Protein AF-A0A376DZB5-F1 (afdb_monomer_lite)

pLDDT: mean 84.9, std 16.03, range [34.38, 98.75]

Organism: Chryseobacterium carnipullorum (NCBI:txid1124835)

InterPro domains:
  IPR027823 Domain of unknown function DUF4468 with TBP-like fold [PF14730] (23-113)

Structure (mmCIF, N/CA/C/O backbone):
data_AF-A0A376DZB5-F1
#
_entry.id   AF-A0A376DZB5-F1
#
loop_
_atom_site.group_PDB
_atom_site.id
_atom_site.type_symbol
_atom_site.label_atom_id
_atom_site.label_alt_id
_atom_site.label_comp_id
_atom_site.label_asym_id
_atom_site.label_entity_id
_atom_site.label_seq_id
_atom_site.pdbx_PDB_ins_code
_atom_site.Cartn_x
_atom_site.Cartn_y
_atom_site.Cartn_z
_atom_site.occupancy
_atom_site.B_iso_or_equiv
_atom_site.auth_seq_id
_atom_site.auth_comp_id
_atom_site.auth_asym_id
_atom_site.auth_atom_id
_atom_site.pdbx_PDB_model_num
ATOM 1 N N . MET A 1 1 ? -38.653 -1.652 -29.764 1.00 59.53 1 MET A N 1
ATOM 2 C CA . MET A 1 1 ? -37.705 -2.667 -29.240 1.00 59.53 1 MET A CA 1
ATOM 3 C C . MET A 1 1 ? -36.325 -2.574 -29.889 1.00 59.53 1 MET A C 1
ATOM 5 O O . MET A 1 1 ? -35.356 -2.472 -29.155 1.00 59.53 1 MET A O 1
ATOM 9 N N . LYS A 1 2 ? -36.218 -2.510 -31.226 1.00 57.88 2 LYS A N 1
ATOM 10 C CA . LYS A 1 2 ? -34.935 -2.366 -31.950 1.00 57.88 2 LYS A CA 1
ATOM 11 C C . LYS A 1 2 ? -34.066 -1.195 -31.450 1.00 57.88 2 LYS A C 1
ATOM 13 O O . LYS A 1 2 ? -32.905 -1.396 -31.131 1.00 57.88 2 LYS A O 1
ATOM 18 N N . ASN A 1 3 ? -34.669 -0.022 -31.249 1.00 66.50 3 ASN A N 1
ATOM 19 C CA . ASN A 1 3 ? -33.952 1.179 -30.793 1.00 66.50 3 ASN A CA 1
ATOM 20 C C . ASN A 1 3 ? -33.480 1.095 -29.327 1.00 66.50 3 ASN A C 1
ATOM 22 O O . ASN A 1 3 ? -32.493 1.723 -28.967 1.00 66.50 3 ASN A O 1
ATOM 26 N N . ILE A 1 4 ? -34.152 0.298 -28.486 1.00 80.94 4 ILE A N 1
ATOM 27 C CA . ILE A 1 4 ? -33.750 0.076 -27.085 1.00 80.94 4 ILE A CA 1
ATOM 28 C C . ILE A 1 4 ? -32.515 -0.830 -27.035 1.00 80.94 4 ILE A C 1
ATOM 30 O O . ILE A 1 4 ? -31.595 -0.572 -26.268 1.00 80.94 4 ILE A O 1
ATOM 34 N N . ILE A 1 5 ? -32.462 -1.847 -27.901 1.00 81.06 5 ILE A N 1
ATOM 35 C CA . ILE A 1 5 ? -31.314 -2.756 -28.012 1.00 81.06 5 ILE A CA 1
ATOM 36 C C . ILE A 1 5 ? -30.068 -1.991 -28.482 1.00 81.06 5 ILE A C 1
ATOM 38 O O . ILE A 1 5 ? -28.996 -2.184 -27.918 1.00 81.06 5 ILE A O 1
ATOM 42 N N . THR A 1 6 ? -30.210 -1.064 -29.438 1.00 78.19 6 THR A N 1
ATOM 43 C CA . THR A 1 6 ? -29.094 -0.224 -29.911 1.00 78.19 6 THR A CA 1
ATOM 44 C C . THR A 1 6 ? -28.532 0.686 -28.811 1.00 78.19 6 THR A C 1
ATOM 46 O O . THR A 1 6 ? -27.315 0.824 -28.677 1.00 78.19 6 THR A O 1
ATOM 49 N N . ILE A 1 7 ? -29.398 1.280 -27.984 1.00 80.75 7 ILE A N 1
ATOM 50 C CA . ILE A 1 7 ? -28.974 2.127 -26.856 1.00 80.75 7 ILE A CA 1
ATOM 51 C C . ILE A 1 7 ? -28.282 1.284 -25.774 1.00 80.75 7 ILE A C 1
ATOM 53 O O . ILE A 1 7 ? -27.254 1.695 -25.240 1.00 80.75 7 ILE A O 1
ATOM 57 N N . LEU A 1 8 ? -28.788 0.076 -25.508 1.00 80.50 8 LEU A N 1
ATOM 58 C CA . LEU A 1 8 ? -28.185 -0.854 -24.552 1.00 80.50 8 LEU A CA 1
ATOM 59 C C . LEU A 1 8 ? -26.789 -1.323 -25.005 1.00 80.50 8 LEU A C 1
ATOM 61 O O . LEU A 1 8 ? -25.883 -1.427 -24.182 1.00 80.50 8 LEU A O 1
ATOM 65 N N . SER A 1 9 ? -26.581 -1.535 -26.311 1.00 75.00 9 SER A N 1
ATOM 66 C CA . SER A 1 9 ? -25.266 -1.901 -26.857 1.00 75.00 9 SER A CA 1
ATOM 67 C C . SER A 1 9 ? -24.224 -0.778 -26.771 1.00 75.00 9 SER A C 1
ATOM 69 O O . SER A 1 9 ? -23.058 -1.062 -26.509 1.00 75.00 9 SER A O 1
ATOM 71 N N . LEU A 1 10 ? -24.628 0.490 -26.917 1.00 76.38 10 LEU A N 1
ATOM 72 C CA . LEU A 1 10 ? -23.730 1.646 -26.750 1.00 76.38 10 LEU A CA 1
ATOM 73 C C . LEU A 1 10 ? -23.322 1.849 -25.280 1.00 76.38 10 LEU A C 1
ATOM 75 O O . LEU A 1 10 ? -22.180 2.204 -24.993 1.00 76.38 10 LEU A O 1
ATOM 79 N N . PHE A 1 11 ? -24.227 1.563 -24.340 1.00 72.25 11 PHE A N 1
ATOM 80 C CA . PHE A 1 11 ? -23.930 1.606 -22.904 1.00 72.25 11 PHE A CA 1
ATOM 81 C C . PHE A 1 11 ? -22.999 0.476 -22.444 1.00 72.25 11 PHE A C 1
ATOM 83 O O . PHE A 1 11 ? -22.264 0.640 -21.476 1.00 72.25 11 PHE A O 1
ATOM 90 N N . LEU A 1 12 ? -22.989 -0.671 -23.129 1.00 69.75 12 LEU A N 1
ATOM 91 C CA . LEU A 1 12 ? -22.112 -1.782 -22.753 1.00 69.75 12 LEU A CA 1
ATOM 92 C C . LEU A 1 12 ? -20.641 -1.504 -23.109 1.00 69.75 12 LEU A C 1
ATOM 94 O O . LEU A 1 12 ? -19.745 -1.900 -22.367 1.00 69.75 12 LEU A O 1
ATOM 98 N N . SER A 1 13 ? -20.381 -0.757 -24.190 1.00 64.06 13 SER A N 1
ATOM 99 C CA . SER A 1 13 ? -19.014 -0.383 -24.585 1.00 64.06 13 SER A CA 1
ATOM 100 C C . SER A 1 13 ? -18.318 0.573 -23.614 1.00 64.06 13 SER A C 1
ATOM 102 O O . SER A 1 13 ? -17.091 0.608 -23.587 1.00 64.06 13 SER A O 1
ATOM 104 N N . THR A 1 14 ? -19.056 1.309 -22.775 1.00 63.38 14 THR A N 1
ATOM 105 C CA . THR A 1 14 ? -18.440 2.206 -21.785 1.00 63.38 14 THR A CA 1
ATOM 106 C C . THR A 1 14 ? -17.876 1.468 -20.574 1.00 63.38 14 THR A C 1
ATOM 108 O O . THR A 1 14 ? -17.201 2.096 -19.777 1.00 63.38 14 THR A O 1
ATOM 111 N N . PHE A 1 15 ? -18.118 0.161 -20.414 1.00 59.12 15 PHE A N 1
ATOM 112 C CA . PHE A 1 15 ? -17.517 -0.639 -19.334 1.00 59.12 15 PHE A CA 1
ATOM 113 C C . PHE A 1 15 ? -16.171 -1.273 -19.714 1.00 59.12 15 PHE A C 1
ATOM 115 O O . PHE A 1 15 ? -15.535 -1.903 -18.871 1.00 59.12 15 PHE A O 1
ATOM 122 N N . LEU A 1 16 ? -15.700 -1.077 -20.950 1.00 56.78 16 LEU A N 1
ATOM 123 C CA . LEU A 1 16 ? -14.362 -1.476 -21.392 1.00 56.78 16 LEU A CA 1
ATOM 124 C C . LEU A 1 16 ? -13.316 -0.450 -20.924 1.00 56.78 16 LEU A C 1
ATOM 126 O O . LEU A 1 16 ? -12.611 0.158 -21.725 1.00 56.78 16 LEU A O 1
ATOM 130 N N . PHE A 1 17 ? -13.240 -0.206 -19.617 1.00 58.53 17 PHE A N 1
ATOM 131 C CA . PHE A 1 17 ? -12.129 0.548 -19.046 1.00 58.53 17 PHE A CA 1
ATOM 132 C C . PHE A 1 17 ? -10.916 -0.372 -18.891 1.00 58.53 17 PHE A C 1
ATOM 134 O O . PHE A 1 17 ? -11.053 -1.540 -18.527 1.00 58.53 17 PHE A O 1
ATOM 141 N N . SER A 1 18 ? -9.723 0.171 -19.139 1.00 61.09 18 SER A N 1
ATOM 142 C CA . SER A 1 18 ? -8.461 -0.456 -18.742 1.00 61.09 18 SER A CA 1
ATOM 143 C C . SER A 1 18 ? -8.539 -0.816 -17.260 1.00 61.09 18 SER A C 1
ATOM 145 O O . SER A 1 18 ? -8.677 0.073 -16.419 1.00 61.09 18 SER A O 1
ATOM 147 N N . GLN A 1 19 ? -8.478 -2.108 -16.938 1.00 71.56 19 GLN A N 1
ATOM 148 C CA . GLN A 1 19 ? -8.477 -2.547 -15.550 1.00 71.56 19 GLN A CA 1
ATOM 149 C C . GLN A 1 19 ? -7.122 -2.206 -14.934 1.00 71.56 19 GLN A C 1
ATOM 151 O O . GLN A 1 19 ? -6.069 -2.708 -15.343 1.00 71.56 19 GLN A O 1
ATOM 156 N N . ASP A 1 20 ? -7.165 -1.296 -13.970 1.00 82.38 20 ASP A N 1
ATOM 157 C CA . ASP A 1 20 ? -6.005 -0.880 -13.208 1.00 82.38 20 ASP A CA 1
ATOM 158 C C . ASP A 1 20 ? -5.388 -2.084 -12.493 1.00 82.38 20 ASP A C 1
ATOM 160 O O . ASP A 1 20 ? -6.071 -2.830 -11.792 1.00 82.38 20 ASP A O 1
ATOM 164 N N . PHE A 1 21 ? -4.071 -2.255 -12.635 1.00 91.31 21 PHE A N 1
ATOM 165 C CA . PHE A 1 21 ? -3.358 -3.254 -11.848 1.00 91.31 21 PHE A CA 1
ATOM 166 C C . PHE A 1 21 ? -3.404 -2.847 -10.372 1.00 91.31 21 PHE A C 1
ATOM 168 O O . PHE A 1 21 ? -2.981 -1.732 -10.025 1.00 91.31 21 PHE A O 1
ATOM 175 N N . GLN A 1 22 ? -3.950 -3.729 -9.532 1.00 94.81 22 GLN A N 1
ATOM 176 C CA . GLN A 1 22 ? -4.137 -3.498 -8.105 1.00 94.81 22 GLN A CA 1
ATOM 177 C C . GLN A 1 22 ? -4.027 -4.789 -7.289 1.00 94.81 22 GLN A C 1
ATOM 179 O O . GLN A 1 22 ? -4.414 -5.862 -7.748 1.00 94.81 22 GLN A O 1
ATOM 184 N N . PHE A 1 23 ? -3.562 -4.655 -6.049 1.00 95.94 23 PHE A N 1
ATOM 185 C CA . PHE A 1 23 ? -3.641 -5.687 -5.020 1.00 95.94 23 PHE A CA 1
ATOM 186 C C . PHE A 1 23 ? -4.570 -5.206 -3.916 1.00 95.94 23 PHE A C 1
ATOM 188 O O . PHE A 1 23 ? -4.350 -4.140 -3.340 1.00 95.94 23 PHE A O 1
ATOM 195 N N . GLU A 1 24 ? -5.595 -5.986 -3.601 1.00 96.88 24 GLU A N 1
ATOM 196 C CA . GLU A 1 24 ? -6.492 -5.682 -2.496 1.00 96.88 24 GLU A CA 1
ATOM 197 C C . GLU A 1 24 ? -7.067 -6.944 -1.869 1.00 96.88 24 GLU A C 1
ATOM 199 O O . GLU A 1 24 ? -7.303 -7.944 -2.543 1.00 96.88 24 GLU A O 1
ATOM 204 N N . GLU A 1 25 ? -7.333 -6.871 -0.571 1.00 98.12 25 GLU A N 1
ATOM 205 C CA . GLU A 1 25 ? -7.981 -7.945 0.171 1.00 98.12 25 GLU A CA 1
ATOM 206 C C . GLU A 1 25 ? -8.609 -7.388 1.448 1.00 98.12 25 GLU A C 1
ATOM 208 O O . GLU A 1 25 ? -8.125 -6.408 2.021 1.00 98.12 25 GLU A O 1
ATOM 213 N N . VAL A 1 26 ? -9.686 -8.028 1.908 1.00 98.44 26 VAL A N 1
ATOM 214 C CA . VAL A 1 26 ? -10.237 -7.819 3.250 1.00 98.44 26 VAL A CA 1
ATOM 215 C C . VAL A 1 26 ? -9.773 -8.958 4.145 1.00 98.44 26 VAL A C 1
ATOM 217 O O . VAL A 1 26 ? -10.253 -10.084 4.025 1.00 98.44 26 VAL A O 1
ATOM 220 N N . VAL A 1 27 ? -8.893 -8.644 5.087 1.00 98.44 27 VAL A N 1
ATOM 221 C CA . VAL A 1 27 ? -8.362 -9.605 6.049 1.00 98.44 27 VAL A CA 1
ATOM 222 C C . VAL A 1 27 ? -9.211 -9.565 7.313 1.00 98.44 27 VAL A C 1
ATOM 224 O O . VAL A 1 27 ? -9.388 -8.514 7.939 1.00 98.44 27 VAL A O 1
ATOM 227 N N . LYS A 1 28 ? -9.752 -10.724 7.692 1.00 98.12 28 LYS A N 1
ATOM 228 C CA . LYS A 1 28 ? -10.447 -10.915 8.969 1.00 98.12 28 LYS A CA 1
ATOM 229 C C . LYS A 1 28 ? -9.425 -11.268 10.043 1.00 98.12 28 LYS A C 1
ATOM 231 O O . LYS A 1 28 ? -8.570 -12.121 9.824 1.00 98.12 28 LYS A O 1
ATOM 236 N N . VAL A 1 29 ? -9.539 -10.624 11.194 1.00 96.44 29 VAL A N 1
ATOM 237 C CA . VAL A 1 29 ? -8.754 -10.930 12.393 1.00 96.44 29 VAL A CA 1
ATOM 238 C C . VAL A 1 29 ? -9.702 -11.360 13.513 1.00 96.44 29 VAL A C 1
ATOM 240 O O . VAL A 1 29 ? -10.899 -11.540 13.285 1.00 96.44 29 VAL A O 1
ATOM 243 N N . ASP A 1 30 ? -9.176 -11.544 14.721 1.00 94.81 30 ASP A N 1
ATOM 244 C CA . ASP A 1 30 ? -10.000 -11.804 15.899 1.00 94.81 30 ASP A CA 1
ATOM 245 C C . ASP A 1 30 ? -11.056 -10.696 16.082 1.00 94.81 30 ASP A C 1
ATOM 247 O O . ASP A 1 30 ? -10.747 -9.502 16.048 1.00 94.81 30 ASP A O 1
ATOM 251 N N . SER A 1 31 ? -12.316 -11.100 16.264 1.00 91.38 31 SER A N 1
ATOM 252 C CA . SER A 1 31 ? -13.465 -10.197 16.390 1.00 91.38 31 SER A CA 1
ATOM 253 C C . SER A 1 31 ? -13.426 -9.296 17.625 1.00 91.38 31 SER A C 1
ATOM 255 O O . SER A 1 31 ? -14.157 -8.311 17.669 1.00 91.38 31 SER A O 1
ATOM 257 N N . THR A 1 32 ? -12.610 -9.628 18.626 1.00 97.06 32 THR A N 1
ATOM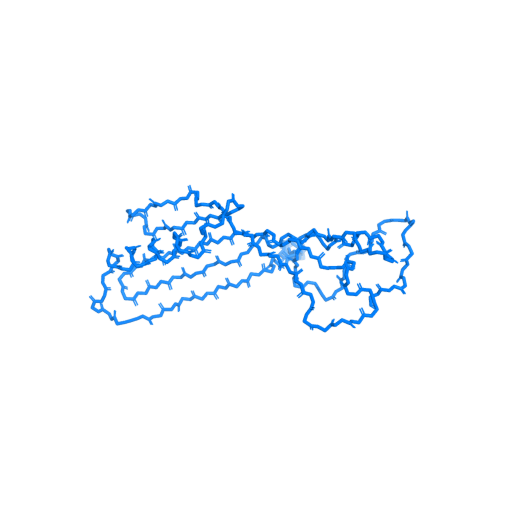 258 C CA . THR A 1 32 ? -12.414 -8.814 19.833 1.00 97.06 32 THR A CA 1
ATOM 259 C C . THR A 1 32 ? -11.472 -7.633 19.604 1.00 97.06 32 THR A C 1
ATOM 261 O O . THR A 1 32 ? -11.483 -6.682 20.386 1.00 97.06 32 THR A O 1
ATOM 264 N N . 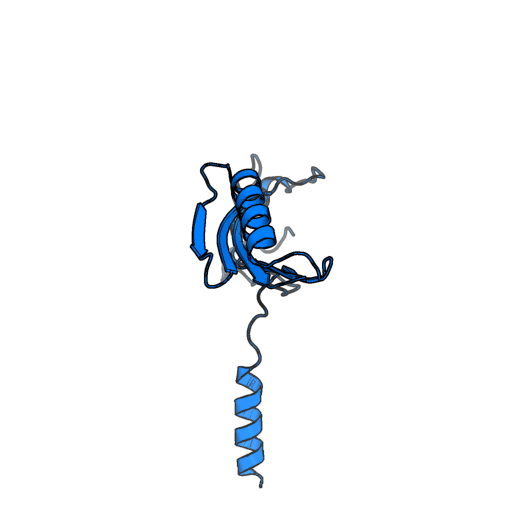ILE A 1 33 ? -10.687 -7.652 18.520 1.00 97.94 33 ILE A N 1
ATOM 265 C CA . ILE A 1 33 ? -9.772 -6.561 18.185 1.00 97.94 33 ILE A CA 1
ATOM 266 C C . ILE A 1 33 ? -10.577 -5.375 17.648 1.00 97.94 33 ILE A C 1
ATOM 268 O O . ILE A 1 33 ? -11.294 -5.466 16.645 1.00 97.94 33 ILE A O 1
ATOM 272 N N . THR A 1 34 ? -10.409 -4.232 18.305 1.00 98.38 34 THR A N 1
ATOM 273 C CA . THR A 1 34 ? -11.131 -2.996 17.984 1.00 98.38 34 THR A CA 1
ATOM 274 C C . THR A 1 34 ? -10.519 -2.253 16.795 1.00 98.38 34 THR A C 1
ATOM 276 O O . THR A 1 34 ? -9.325 -2.368 16.500 1.00 98.38 34 THR A O 1
ATOM 279 N N . LYS A 1 35 ? -11.324 -1.410 16.139 1.00 98.19 35 LYS A N 1
ATOM 280 C CA . LYS A 1 35 ? -10.879 -0.461 15.109 1.00 98.19 35 LYS A CA 1
ATOM 281 C C . LYS A 1 35 ? -9.719 0.397 15.605 1.00 98.19 35 LYS A C 1
ATOM 283 O O . LYS A 1 35 ? -8.766 0.612 14.867 1.00 98.19 35 LYS A O 1
ATOM 288 N N . ASP A 1 36 ? -9.802 0.879 16.841 1.00 98.38 36 ASP A N 1
ATOM 289 C CA . ASP A 1 36 ? -8.796 1.755 17.442 1.00 98.38 36 ASP A CA 1
ATOM 290 C C . ASP A 1 36 ? -7.447 1.050 17.600 1.00 98.38 36 ASP A C 1
ATOM 292 O O . ASP A 1 36 ? -6.398 1.615 17.284 1.00 98.38 36 ASP A O 1
ATOM 296 N N . GLU A 1 37 ? -7.474 -0.207 18.036 1.00 98.31 37 GLU A N 1
ATOM 297 C CA . GLU A 1 37 ? -6.275 -1.027 18.132 1.00 98.31 37 GLU A CA 1
ATOM 298 C C . GLU A 1 37 ? -5.674 -1.313 16.750 1.00 98.31 37 GLU A C 1
ATOM 300 O O . GLU A 1 37 ? -4.473 -1.117 16.545 1.00 98.31 37 GLU A O 1
ATOM 305 N N . LEU A 1 38 ? -6.500 -1.714 15.777 1.00 98.44 38 LEU A N 1
ATOM 306 C CA . LEU A 1 38 ? -6.046 -1.936 14.402 1.00 98.44 38 LEU A CA 1
ATOM 307 C C . LEU A 1 38 ? -5.501 -0.666 13.760 1.00 98.44 38 LEU A C 1
ATOM 309 O O . LEU A 1 38 ? -4.496 -0.739 13.058 1.00 98.44 38 LEU A O 1
ATOM 313 N N . PHE A 1 39 ? -6.109 0.490 14.022 1.00 98.69 39 PHE A N 1
ATOM 314 C CA . PHE A 1 39 ? -5.626 1.768 13.514 1.00 98.69 39 PHE A CA 1
ATOM 315 C C . PHE A 1 39 ? -4.217 2.061 14.030 1.00 98.69 39 PHE A C 1
ATOM 317 O O . PHE A 1 39 ? -3.325 2.376 13.250 1.00 98.69 39 PHE A O 1
ATOM 324 N N . ASN A 1 40 ? -3.981 1.895 15.334 1.00 98.50 40 ASN A N 1
ATOM 325 C CA . ASN A 1 40 ? -2.663 2.130 15.925 1.00 98.50 40 ASN A CA 1
ATOM 326 C C . ASN A 1 40 ? -1.604 1.153 15.389 1.00 98.50 40 ASN A C 1
ATOM 328 O O . ASN A 1 40 ? -0.466 1.555 15.124 1.00 98.50 40 ASN A O 1
ATOM 332 N N . ARG A 1 41 ? -1.974 -0.119 15.185 1.00 98.06 41 ARG A N 1
ATOM 333 C CA . ARG A 1 41 ? -1.108 -1.126 14.550 1.00 98.06 41 ARG A CA 1
ATOM 334 C C . ARG A 1 41 ? -0.783 -0.749 13.104 1.00 98.06 41 ARG A C 1
ATOM 336 O O . ARG A 1 41 ? 0.390 -0.731 12.738 1.00 98.06 41 ARG A O 1
ATOM 343 N N . ALA A 1 42 ? -1.796 -0.398 12.310 1.00 98.12 42 ALA A N 1
ATOM 344 C CA . ALA A 1 42 ? -1.636 0.031 10.924 1.00 98.12 42 ALA A CA 1
ATOM 345 C C . ALA A 1 42 ? -0.742 1.270 10.831 1.00 98.12 42 ALA A C 1
ATOM 347 O O . ALA A 1 42 ? 0.207 1.270 10.056 1.00 98.12 42 ALA A O 1
ATOM 348 N N . ARG A 1 43 ? -0.973 2.271 11.686 1.00 98.06 43 ARG A N 1
ATOM 349 C CA . ARG A 1 43 ? -0.164 3.491 11.771 1.00 98.06 43 ARG A CA 1
ATOM 350 C C . ARG A 1 43 ? 1.300 3.177 12.024 1.00 98.06 43 ARG A C 1
ATOM 352 O O . ARG A 1 43 ? 2.167 3.605 11.267 1.00 98.06 43 ARG A O 1
ATOM 359 N N . THR A 1 44 ? 1.561 2.359 13.040 1.00 97.88 44 THR A N 1
ATOM 360 C CA . THR A 1 44 ? 2.917 1.936 13.404 1.00 97.88 44 THR A CA 1
ATOM 361 C C . THR A 1 44 ? 3.599 1.214 12.245 1.00 97.88 44 THR A C 1
ATOM 363 O O . THR A 1 44 ? 4.722 1.559 11.878 1.00 97.88 44 THR A O 1
ATOM 366 N N . TRP A 1 45 ? 2.900 0.260 11.626 1.00 97.50 45 TRP A N 1
ATOM 367 C CA . TRP A 1 45 ? 3.405 -0.461 10.464 1.00 97.50 45 TRP A CA 1
ATOM 368 C C . TRP A 1 45 ? 3.687 0.483 9.292 1.00 97.50 45 TRP A C 1
ATOM 370 O O . TRP A 1 45 ? 4.767 0.409 8.714 1.00 97.50 45 TRP A O 1
ATOM 380 N N . THR A 1 46 ? 2.784 1.420 8.977 1.00 96.62 46 THR A N 1
ATOM 381 C CA . THR A 1 46 ? 2.998 2.376 7.883 1.00 96.62 46 THR A CA 1
ATOM 382 C C . THR A 1 46 ? 4.198 3.279 8.136 1.00 96.62 46 THR A C 1
ATOM 384 O O . THR A 1 46 ? 5.009 3.452 7.234 1.00 96.62 46 THR A O 1
ATOM 387 N N . SER A 1 47 ? 4.390 3.795 9.354 1.00 94.25 47 SER A N 1
ATOM 388 C CA . SER A 1 47 ? 5.565 4.618 9.669 1.00 94.25 47 SER A CA 1
ATOM 389 C C . SER A 1 47 ? 6.879 3.846 9.510 1.00 94.25 47 SER A C 1
ATOM 391 O O . SER A 1 47 ? 7.888 4.428 9.123 1.00 94.25 47 SER A O 1
ATOM 393 N N . GLN A 1 48 ? 6.876 2.539 9.786 1.00 94.94 48 GLN A N 1
ATOM 394 C CA . GLN A 1 48 ? 8.051 1.679 9.628 1.00 94.94 48 GLN A CA 1
ATOM 395 C C . GLN A 1 48 ? 8.291 1.308 8.159 1.00 94.94 48 GLN A C 1
ATOM 397 O O . GLN A 1 48 ? 9.385 1.531 7.633 1.00 94.94 48 GLN A O 1
ATOM 402 N N . ALA A 1 49 ? 7.261 0.787 7.488 1.00 93.81 49 ALA A N 1
ATOM 403 C CA . ALA A 1 49 ? 7.311 0.328 6.102 1.00 93.81 49 ALA A CA 1
ATOM 404 C C . ALA A 1 49 ? 7.598 1.473 5.118 1.00 93.81 49 ALA A C 1
ATOM 406 O O . ALA A 1 49 ? 8.307 1.286 4.131 1.00 93.81 49 ALA A O 1
ATOM 407 N N . PHE A 1 50 ? 7.098 2.675 5.412 1.00 92.62 50 PHE A N 1
ATOM 408 C CA . PHE A 1 50 ? 7.218 3.854 4.560 1.00 92.62 50 PHE A CA 1
ATOM 409 C C . PHE A 1 50 ? 8.180 4.910 5.127 1.00 92.62 50 PHE A C 1
ATOM 411 O O . PHE A 1 50 ? 8.021 6.097 4.875 1.00 92.62 50 PHE A O 1
ATOM 418 N N . SER A 1 51 ? 9.218 4.486 5.851 1.00 89.12 51 SER A N 1
ATOM 419 C CA . SER A 1 51 ? 10.205 5.379 6.488 1.00 89.12 51 SER A CA 1
ATOM 420 C C . SER A 1 51 ? 11.208 6.044 5.526 1.00 89.12 51 SER A C 1
ATOM 422 O O . SER A 1 51 ? 11.899 6.992 5.903 1.00 89.12 51 SER A O 1
ATOM 424 N N . SER A 1 52 ? 11.315 5.562 4.283 1.00 88.12 52 SER A N 1
ATOM 425 C CA . SER A 1 52 ? 12.185 6.159 3.258 1.00 88.12 52 SER A CA 1
ATOM 426 C C . SER A 1 52 ? 11.724 7.565 2.859 1.00 88.12 52 SER A C 1
ATOM 428 O O . SER A 1 52 ? 10.530 7.820 2.741 1.00 88.12 52 SER A O 1
ATOM 430 N N . LYS A 1 53 ? 12.677 8.454 2.543 1.00 82.44 53 LYS A N 1
ATOM 431 C CA . LYS A 1 53 ? 12.426 9.853 2.134 1.00 82.44 53 LYS A CA 1
ATOM 432 C C . LYS A 1 53 ? 11.510 10.004 0.913 1.00 82.44 53 LYS A C 1
ATOM 434 O O . LYS A 1 53 ? 10.934 11.069 0.728 1.00 82.44 53 LYS A O 1
ATOM 439 N N . ASN A 1 54 ? 11.418 8.974 0.073 1.00 87.25 54 ASN A N 1
ATOM 440 C CA . ASN A 1 54 ? 10.598 8.996 -1.142 1.00 87.25 54 ASN A CA 1
ATOM 441 C C . ASN A 1 54 ? 9.160 8.518 -0.902 1.00 87.25 54 ASN A C 1
ATOM 443 O O . ASN A 1 54 ? 8.329 8.619 -1.802 1.00 87.25 54 ASN A O 1
ATOM 447 N N . ASN A 1 55 ? 8.875 7.982 0.284 1.00 92.56 55 ASN A N 1
ATOM 448 C CA . ASN A 1 55 ? 7.538 7.574 0.671 1.00 92.56 55 ASN A CA 1
ATOM 449 C C . ASN A 1 55 ? 6.841 8.721 1.402 1.00 92.56 55 ASN A C 1
ATOM 451 O O . ASN A 1 55 ? 7.476 9.516 2.093 1.00 92.56 55 ASN A O 1
ATOM 455 N N . MET A 1 56 ? 5.521 8.796 1.269 1.00 94.00 56 MET A N 1
ATOM 456 C CA . MET A 1 56 ? 4.732 9.860 1.877 1.00 94.00 56 MET A CA 1
ATOM 457 C C . MET A 1 56 ? 3.410 9.307 2.388 1.00 94.00 56 MET A C 1
ATOM 459 O O . MET A 1 56 ? 2.615 8.784 1.612 1.00 94.00 56 MET A O 1
ATOM 463 N N . ILE A 1 57 ? 3.152 9.467 3.684 1.00 96.62 57 ILE A N 1
ATOM 464 C CA . ILE A 1 57 ? 1.822 9.257 4.260 1.00 96.62 57 ILE A CA 1
ATOM 465 C C . ILE A 1 57 ? 1.024 10.542 4.019 1.00 96.62 57 ILE A C 1
ATOM 467 O O . ILE A 1 57 ? 1.468 11.622 4.403 1.00 96.62 57 ILE A O 1
ATOM 471 N N . THR A 1 58 ? -0.118 10.442 3.340 1.00 95.69 58 THR A N 1
ATOM 472 C CA . THR A 1 58 ? -0.959 11.597 2.975 1.00 95.69 58 THR A CA 1
ATOM 473 C C . THR A 1 58 ? -2.208 11.715 3.832 1.00 95.69 58 THR A C 1
ATOM 475 O O . THR A 1 58 ? -2.779 12.799 3.937 1.00 95.69 58 THR A O 1
ATOM 478 N N . THR A 1 59 ? -2.650 10.614 4.437 1.00 97.31 59 THR A N 1
ATOM 479 C CA . THR A 1 59 ? -3.867 10.570 5.247 1.00 97.31 59 THR A CA 1
ATOM 480 C C . THR A 1 59 ? -3.651 9.670 6.452 1.00 97.31 59 THR A C 1
ATOM 482 O O . THR A 1 59 ? -3.189 8.541 6.312 1.00 97.31 59 THR A O 1
ATOM 485 N N . GLU A 1 60 ? -4.018 10.178 7.626 1.00 97.44 60 GLU A N 1
ATOM 486 C CA . GLU A 1 60 ? -4.099 9.447 8.892 1.00 97.44 60 GLU A CA 1
ATOM 487 C C . GLU A 1 60 ? -5.408 9.850 9.591 1.00 97.44 60 GLU A C 1
ATOM 489 O O . GLU A 1 60 ? -5.415 10.633 10.540 1.00 97.44 60 GLU A O 1
ATOM 494 N N . ASP A 1 61 ? -6.542 9.353 9.094 1.00 97.88 61 ASP A N 1
ATOM 495 C CA . ASP A 1 61 ? -7.863 9.659 9.646 1.00 97.88 61 ASP A CA 1
ATOM 496 C C . ASP A 1 61 ? -8.327 8.530 10.572 1.00 97.88 61 ASP A C 1
ATOM 498 O O . ASP A 1 61 ? -8.869 7.503 10.148 1.00 97.88 61 ASP A O 1
ATOM 502 N N . LYS A 1 62 ? -8.141 8.735 11.878 1.00 97.31 62 LYS A N 1
ATOM 503 C CA . LYS A 1 62 ? -8.566 7.776 12.905 1.00 97.31 62 LYS A CA 1
ATOM 504 C C . LYS A 1 62 ? -10.089 7.595 12.954 1.00 97.31 62 LYS A C 1
ATOM 506 O O . LYS A 1 62 ? -10.576 6.505 13.269 1.00 97.31 62 LYS A O 1
ATOM 511 N N . GLN A 1 63 ? -10.861 8.640 12.658 1.00 97.31 63 GLN A N 1
ATOM 512 C CA . GLN A 1 63 ? -12.318 8.579 12.720 1.00 97.31 63 GLN A CA 1
ATOM 513 C C . GLN A 1 63 ? -12.859 7.711 11.583 1.00 97.31 63 GLN A C 1
ATOM 515 O O . GLN A 1 63 ? -13.605 6.761 11.851 1.00 97.31 63 GLN A O 1
ATOM 520 N N . ALA A 1 64 ? -12.418 7.975 10.352 1.00 97.31 64 ALA A N 1
ATOM 521 C CA . ALA A 1 64 ? -12.738 7.166 9.179 1.00 97.31 64 ALA A CA 1
ATOM 522 C C . ALA A 1 64 ? -12.097 5.767 9.233 1.00 97.31 64 ALA A C 1
ATOM 524 O O . ALA A 1 64 ? -12.619 4.823 8.638 1.00 97.31 64 ALA A O 1
ATOM 525 N N . GLY A 1 65 ? -11.008 5.614 9.996 1.00 98.12 65 GLY A N 1
ATOM 526 C CA . GLY A 1 65 ? -10.226 4.385 10.058 1.00 98.12 65 GLY A CA 1
ATOM 527 C C . GLY A 1 65 ? -9.374 4.200 8.807 1.00 98.12 65 GLY A C 1
ATOM 528 O O . GLY A 1 65 ? -9.259 3.078 8.327 1.00 98.12 65 GLY A O 1
ATOM 529 N N . GLU A 1 66 ? -8.818 5.280 8.261 1.00 98.44 66 GLU A N 1
ATOM 530 C CA . GLU A 1 66 ? -8.029 5.268 7.029 1.00 98.44 66 GLU A CA 1
ATOM 531 C C . GLU A 1 66 ? -6.590 5.721 7.277 1.00 98.44 66 GLU A C 1
ATOM 533 O O . GLU A 1 66 ? -6.341 6.742 7.922 1.00 98.44 66 GLU A O 1
ATOM 538 N N . ILE A 1 67 ? -5.645 4.985 6.694 1.00 98.69 67 ILE A N 1
ATOM 539 C CA . ILE A 1 67 ? -4.266 5.430 6.512 1.00 98.69 67 ILE A CA 1
ATOM 540 C C . ILE A 1 67 ? -3.884 5.209 5.056 1.00 98.69 67 ILE A C 1
ATOM 542 O O . ILE A 1 67 ? -3.941 4.080 4.569 1.00 98.69 67 ILE A O 1
ATOM 546 N N . SER A 1 68 ? -3.495 6.263 4.348 1.00 98.38 68 SER A N 1
ATOM 547 C CA . SER A 1 68 ? -3.151 6.171 2.928 1.00 98.38 68 SER A CA 1
ATOM 548 C C . SER A 1 68 ? -1.980 7.071 2.553 1.00 98.38 68 SER A C 1
ATOM 550 O O . SER A 1 68 ? -1.598 7.987 3.290 1.00 98.38 68 SER A O 1
ATOM 552 N N . GLY A 1 69 ? -1.348 6.758 1.424 1.00 97.69 69 GLY A N 1
ATOM 553 C CA . GLY A 1 69 ? -0.129 7.427 0.998 1.00 97.69 69 GLY A CA 1
ATOM 554 C C . GLY A 1 69 ? 0.428 6.942 -0.332 1.00 97.69 69 GLY A C 1
ATOM 555 O O . GLY A 1 69 ? -0.208 6.206 -1.092 1.00 97.69 69 GLY A O 1
ATOM 556 N N . VAL A 1 70 ? 1.654 7.379 -0.601 1.00 97.12 70 VAL A N 1
ATOM 557 C CA . VAL A 1 70 ? 2.448 7.032 -1.776 1.00 97.12 70 VAL A CA 1
ATOM 558 C C . VAL A 1 70 ? 3.675 6.250 -1.326 1.00 97.12 70 VAL A C 1
ATOM 560 O O . VAL A 1 70 ? 4.432 6.694 -0.460 1.00 97.12 70 VAL A O 1
ATOM 563 N N . GLY A 1 71 ? 3.851 5.076 -1.922 1.00 96.44 71 GLY A N 1
ATOM 564 C CA . GLY A 1 71 ? 5.003 4.213 -1.736 1.00 96.44 71 GLY A CA 1
ATOM 565 C C . GLY A 1 71 ? 5.927 4.225 -2.947 1.00 96.44 71 GLY A C 1
ATOM 566 O O . GLY A 1 71 ? 5.518 4.496 -4.078 1.00 96.44 71 GLY A O 1
ATOM 567 N N . HIS A 1 72 ? 7.183 3.902 -2.685 1.00 95.25 72 HIS A N 1
ATOM 568 C CA . HIS A 1 72 ? 8.249 3.823 -3.659 1.00 95.25 72 HIS A CA 1
ATOM 569 C C . HIS A 1 72 ? 9.010 2.517 -3.463 1.00 95.25 72 HIS A C 1
ATOM 571 O O . HIS A 1 72 ? 9.529 2.241 -2.380 1.00 95.25 72 HIS A O 1
ATOM 577 N N . TYR A 1 73 ? 9.090 1.725 -4.524 1.00 92.69 73 TYR A N 1
ATOM 578 C CA . TYR A 1 73 ? 9.828 0.473 -4.554 1.00 92.69 73 TYR A CA 1
ATOM 579 C C . TYR A 1 73 ? 10.879 0.537 -5.655 1.00 92.69 73 TYR A C 1
ATOM 581 O O . TYR A 1 73 ? 10.556 0.835 -6.801 1.00 92.69 73 TYR A O 1
ATOM 589 N N . ASP A 1 74 ? 12.137 0.280 -5.314 1.00 92.38 74 ASP A N 1
ATOM 590 C CA . ASP A 1 74 ? 13.215 0.255 -6.298 1.00 92.38 74 ASP A CA 1
ATOM 591 C C . ASP A 1 74 ? 13.315 -1.144 -6.913 1.00 92.38 74 ASP A C 1
ATOM 593 O O . ASP A 1 74 ? 13.877 -2.058 -6.307 1.00 92.38 74 ASP A O 1
ATOM 597 N N . TYR A 1 75 ? 12.723 -1.330 -8.095 1.00 91.62 75 TYR A N 1
ATOM 598 C CA . TYR A 1 75 ? 12.712 -2.624 -8.764 1.00 91.62 75 TYR A CA 1
ATOM 599 C C . TYR A 1 75 ? 14.085 -2.932 -9.361 1.00 91.62 75 TYR A C 1
ATOM 601 O O . TYR A 1 75 ? 14.601 -2.205 -10.215 1.00 91.62 75 TYR A O 1
ATOM 609 N N . ARG A 1 76 ? 14.657 -4.056 -8.925 1.00 89.75 76 ARG A N 1
ATOM 610 C CA . ARG A 1 76 ? 15.913 -4.620 -9.422 1.00 89.75 76 ARG A CA 1
ATOM 611 C C . ARG A 1 76 ? 15.657 -6.044 -9.886 1.00 89.75 76 ARG A C 1
ATOM 613 O O . ARG A 1 76 ? 14.935 -6.785 -9.226 1.00 89.75 76 ARG A O 1
ATOM 620 N N . ALA A 1 77 ? 16.219 -6.422 -11.028 1.00 84.00 77 ALA A N 1
ATOM 621 C CA . ALA A 1 77 ? 15.984 -7.746 -11.574 1.00 84.00 77 ALA A CA 1
ATOM 622 C C . ALA A 1 77 ? 16.788 -8.787 -10.782 1.00 84.00 77 ALA A C 1
ATOM 624 O O . ALA A 1 77 ? 18.017 -8.718 -10.727 1.00 84.00 77 ALA A O 1
ATOM 625 N N . ASP A 1 78 ? 16.109 -9.795 -10.232 1.00 80.12 78 ASP A N 1
ATOM 626 C CA . ASP A 1 78 ? 16.770 -10.880 -9.490 1.00 80.12 78 ASP A CA 1
ATOM 627 C C . ASP A 1 78 ? 17.734 -11.685 -10.375 1.00 80.12 78 ASP A C 1
ATOM 629 O O . ASP A 1 78 ? 18.788 -12.147 -9.933 1.00 80.12 78 ASP A O 1
ATOM 633 N N . LYS A 1 79 ? 17.383 -11.850 -11.657 1.00 76.19 79 LYS A N 1
ATOM 634 C CA . LYS A 1 79 ? 18.204 -12.538 -12.659 1.00 76.19 79 LYS A CA 1
ATOM 635 C C . LYS A 1 79 ? 18.794 -11.527 -13.634 1.00 76.19 79 LYS A C 1
ATOM 637 O O . LYS A 1 79 ? 18.070 -10.804 -14.313 1.00 76.19 79 LYS A O 1
ATOM 642 N N . LYS A 1 80 ? 20.120 -11.539 -13.760 1.00 73.38 80 LYS A N 1
ATOM 643 C CA . LYS A 1 80 ? 20.869 -10.674 -14.680 1.00 73.38 80 LYS A CA 1
ATOM 644 C C . LYS A 1 80 ? 20.908 -11.286 -16.079 1.00 73.38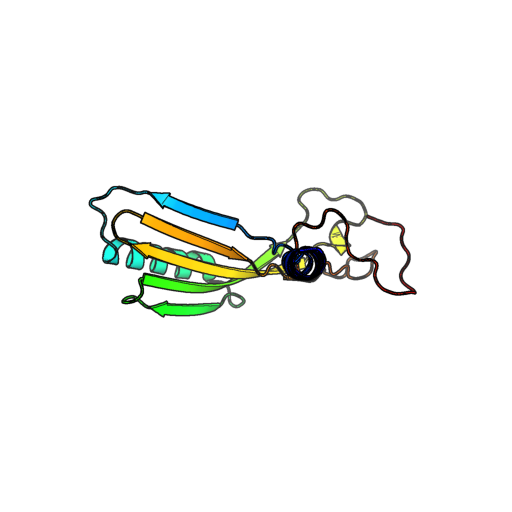 80 LYS A C 1
ATOM 646 O O . LYS A 1 80 ? 21.873 -11.954 -16.441 1.00 73.38 80 LYS A O 1
ATOM 651 N N . TYR A 1 81 ? 19.851 -11.083 -16.856 1.00 71.94 81 TYR A N 1
ATOM 652 C CA . TYR A 1 81 ? 19.856 -11.368 -18.292 1.00 71.94 81 TYR A CA 1
ATOM 653 C C . TYR A 1 81 ? 20.219 -10.108 -19.085 1.00 71.94 81 TYR A C 1
ATOM 655 O O . TYR A 1 81 ? 20.148 -8.983 -18.585 1.00 71.94 81 TYR A O 1
ATOM 663 N N . LYS A 1 82 ? 20.655 -10.286 -20.336 1.00 69.50 82 LYS A N 1
ATOM 664 C CA . LYS A 1 82 ? 21.021 -9.161 -21.201 1.00 69.50 82 LYS A CA 1
ATOM 665 C C . LYS A 1 82 ? 19.807 -8.243 -21.368 1.00 69.50 82 LYS A C 1
ATOM 667 O O . LYS A 1 82 ? 18.786 -8.674 -21.882 1.00 69.50 82 LYS A O 1
ATOM 672 N N . GLY A 1 83 ? 19.940 -6.990 -20.941 1.00 70.69 83 GLY A N 1
ATOM 673 C CA . GLY A 1 83 ? 18.861 -6.002 -21.008 1.00 70.69 83 GLY A CA 1
ATOM 674 C C . GLY A 1 83 ? 18.038 -5.842 -19.724 1.00 70.69 83 GLY A C 1
ATOM 675 O O . GLY A 1 83 ? 17.240 -4.914 -19.649 1.00 70.69 83 GLY A O 1
ATOM 676 N N . SER A 1 84 ? 18.270 -6.646 -18.677 1.00 77.94 84 SER A N 1
ATOM 677 C CA . SER A 1 84 ? 17.531 -6.498 -17.413 1.00 77.94 84 SER A CA 1
ATOM 678 C C . SER A 1 84 ? 17.714 -5.102 -16.801 1.00 77.94 84 SER A C 1
ATOM 680 O O . SER A 1 84 ? 16.752 -4.480 -16.370 1.00 77.94 84 SER A O 1
ATOM 682 N N . SER A 1 85 ? 18.921 -4.531 -16.886 1.00 81.62 85 SER A N 1
ATOM 683 C CA . SER A 1 85 ? 19.231 -3.181 -16.387 1.00 81.62 85 SER A CA 1
ATOM 684 C C . SER A 1 85 ? 18.448 -2.047 -17.061 1.00 81.62 85 SER A C 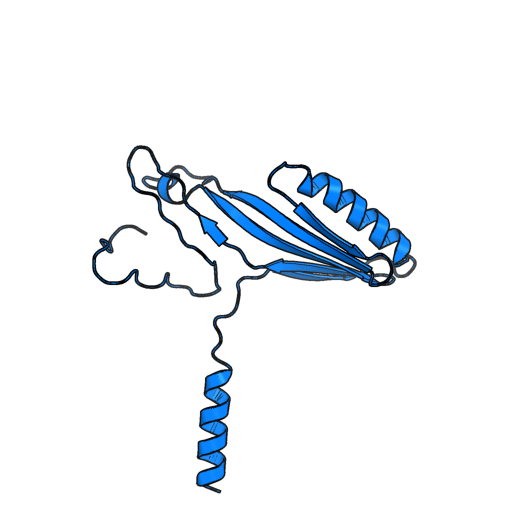1
ATOM 686 O O . SER A 1 85 ? 18.481 -0.923 -16.580 1.00 81.62 85 SER A O 1
ATOM 688 N N . CYS A 1 86 ? 17.815 -2.294 -18.210 1.00 81.00 86 CYS A N 1
ATOM 689 C CA . CYS A 1 86 ? 17.061 -1.276 -18.955 1.00 81.00 86 CYS A CA 1
ATOM 690 C C . CYS A 1 86 ? 15.664 -1.048 -18.371 1.00 81.00 86 CYS A C 1
ATOM 692 O O . CYS A 1 86 ? 15.070 0.010 -18.583 1.00 81.00 86 CYS A O 1
ATOM 694 N N . VAL A 1 87 ? 15.150 -2.070 -17.680 1.00 83.12 87 VAL A N 1
ATOM 695 C CA . VAL A 1 87 ? 13.805 -2.130 -17.096 1.00 83.12 87 VAL A CA 1
ATOM 696 C C . VAL A 1 87 ? 13.840 -2.094 -15.571 1.00 83.12 87 VAL A C 1
ATOM 698 O O . VAL A 1 87 ? 12.794 -2.072 -14.943 1.00 83.12 87 VAL A O 1
ATOM 701 N N . GLU A 1 88 ? 15.025 -2.105 -14.960 1.00 89.69 88 GLU A N 1
ATOM 702 C CA . GLU A 1 88 ? 15.171 -1.803 -13.537 1.00 89.69 88 GLU A CA 1
ATOM 703 C C . GLU A 1 88 ? 14.869 -0.336 -13.285 1.00 89.69 88 GLU A C 1
ATOM 705 O O . GLU A 1 88 ? 15.236 0.510 -14.099 1.00 89.69 88 GLU A O 1
ATOM 710 N N . GLY A 1 89 ? 14.312 -0.006 -12.130 1.00 91.12 89 GLY A N 1
ATOM 711 C CA . GLY A 1 89 ? 14.031 1.372 -11.773 1.00 91.12 89 GLY A CA 1
ATOM 712 C C . GLY A 1 89 ? 12.911 1.511 -10.752 1.00 91.12 89 GLY A C 1
ATOM 713 O O . GLY A 1 89 ? 12.308 0.527 -10.320 1.00 91.12 89 GLY A O 1
ATOM 714 N N . PRO A 1 90 ? 12.633 2.747 -10.332 1.00 92.94 90 PRO A N 1
ATOM 715 C CA . PRO A 1 90 ? 11.595 3.004 -9.357 1.00 92.94 90 PRO A CA 1
ATOM 716 C C . PRO A 1 90 ? 10.191 2.684 -9.879 1.00 92.94 90 PRO A C 1
ATOM 718 O O . PRO A 1 90 ? 9.789 3.092 -10.972 1.00 92.94 90 PRO A O 1
ATOM 721 N N . ILE A 1 91 ? 9.413 2.043 -9.014 1.00 95.19 91 ILE A N 1
ATOM 722 C CA . ILE A 1 91 ? 7.968 1.889 -9.118 1.00 95.19 91 ILE A CA 1
ATOM 723 C C . ILE A 1 91 ? 7.335 2.746 -8.025 1.00 95.19 91 ILE A C 1
ATOM 725 O O . ILE A 1 91 ? 7.539 2.512 -6.832 1.00 95.19 91 ILE A O 1
ATOM 729 N N . THR A 1 92 ? 6.558 3.747 -8.432 1.00 96.62 92 THR A N 1
ATOM 730 C CA . THR A 1 92 ? 5.717 4.522 -7.509 1.00 96.62 92 THR A CA 1
ATOM 731 C C . THR A 1 92 ? 4.328 3.909 -7.469 1.00 96.62 92 THR A C 1
ATOM 733 O O . THR A 1 92 ? 3.824 3.484 -8.503 1.00 96.62 92 THR A O 1
ATOM 736 N N . TYR A 1 93 ? 3.694 3.866 -6.304 1.00 97.25 93 TYR A N 1
ATOM 737 C CA . TYR A 1 93 ? 2.339 3.340 -6.156 1.00 97.25 93 TYR A CA 1
ATOM 738 C C . TYR A 1 93 ? 1.589 4.057 -5.039 1.00 97.25 93 TYR A C 1
ATOM 740 O O . TYR A 1 93 ? 2.189 4.692 -4.173 1.00 97.25 93 TYR A O 1
ATOM 748 N N . LYS A 1 94 ? 0.264 3.947 -5.042 1.00 97.44 94 LYS A N 1
ATOM 749 C CA . LYS A 1 94 ? -0.579 4.395 -3.932 1.00 97.44 94 LYS A CA 1
ATOM 750 C C . LYS A 1 94 ? -0.914 3.213 -3.041 1.00 97.44 94 LYS A C 1
ATOM 752 O O . LYS A 1 94 ? -1.141 2.112 -3.543 1.00 97.44 94 LYS A O 1
ATOM 757 N N . PHE A 1 95 ? -0.966 3.454 -1.738 1.00 98.12 95 PHE A N 1
ATOM 758 C CA . PHE A 1 95 ? -1.457 2.486 -0.768 1.00 98.12 95 PHE A CA 1
ATOM 759 C C . PHE A 1 95 ? -2.568 3.094 0.089 1.00 98.12 95 PHE A C 1
ATOM 761 O O . PHE A 1 95 ? -2.537 4.284 0.406 1.00 98.12 95 PHE A O 1
ATOM 768 N N . SER A 1 96 ? -3.508 2.254 0.508 1.00 98.38 96 SER A N 1
ATOM 769 C CA . SER A 1 96 ? -4.548 2.589 1.477 1.00 98.38 96 SER A CA 1
ATOM 770 C C . SER A 1 96 ? -4.801 1.401 2.396 1.00 98.38 96 SER A C 1
ATOM 772 O O . SER A 1 96 ? -4.905 0.263 1.939 1.00 98.38 96 SER A O 1
ATOM 774 N N . ILE A 1 97 ? -4.939 1.668 3.689 1.00 98.69 97 ILE A N 1
ATOM 775 C CA . ILE A 1 97 ? -5.374 0.720 4.708 1.00 98.69 97 ILE A CA 1
ATOM 776 C C . ILE A 1 97 ? -6.635 1.280 5.355 1.00 98.69 97 ILE A C 1
ATOM 778 O O . ILE A 1 97 ? -6.631 2.394 5.871 1.00 98.69 97 ILE A O 1
ATOM 782 N N . PHE A 1 98 ? -7.697 0.480 5.357 1.00 98.75 98 PHE A N 1
ATOM 783 C CA . PHE A 1 98 ? -8.967 0.798 5.999 1.00 98.75 98 PHE A CA 1
ATOM 784 C C . PHE A 1 98 ? -9.226 -0.189 7.129 1.00 98.75 98 PHE A C 1
ATOM 786 O O . PHE A 1 98 ? -9.178 -1.398 6.907 1.00 98.75 98 PHE A O 1
ATOM 793 N N . VAL A 1 99 ? -9.546 0.293 8.324 1.00 98.56 99 VAL A N 1
ATOM 794 C CA . VAL A 1 99 ? -9.757 -0.544 9.511 1.00 98.56 99 VAL A CA 1
ATOM 795 C C . VAL A 1 99 ? -11.193 -0.455 10.020 1.00 98.56 99 VAL A C 1
ATOM 797 O O . VAL A 1 99 ? -11.830 0.598 10.000 1.00 98.56 99 VAL A O 1
ATOM 800 N N . LYS A 1 100 ? -11.712 -1.588 10.491 1.00 98.06 100 LYS A N 1
ATOM 801 C CA . LYS A 1 100 ? -12.985 -1.733 11.211 1.00 98.06 100 LYS A CA 1
ATOM 802 C C . LYS A 1 100 ? -12.791 -2.762 12.325 1.00 98.06 100 LYS A C 1
ATOM 804 O O . LYS A 1 100 ? -11.792 -3.472 12.329 1.00 98.06 100 LYS A O 1
ATOM 809 N N . ASP A 1 101 ? -13.748 -2.892 13.235 1.00 98.12 101 ASP A N 1
ATOM 810 C CA . ASP A 1 101 ? -13.679 -3.952 14.248 1.00 98.12 101 ASP A CA 1
ATOM 811 C C . ASP A 1 101 ? -13.528 -5.330 13.580 1.00 98.12 101 ASP A C 1
ATOM 813 O O . ASP A 1 101 ? -14.233 -5.656 12.609 1.00 98.12 101 ASP A O 1
ATOM 817 N N . GLY A 1 102 ? -12.548 -6.097 14.064 1.00 98.19 102 GLY A N 1
ATOM 818 C CA . GLY A 1 102 ? -12.231 -7.448 13.606 1.00 98.19 102 GLY A CA 1
ATOM 819 C C . GLY A 1 102 ? -11.738 -7.581 12.160 1.00 98.19 102 GLY A C 1
ATOM 820 O O . GLY A 1 102 ? -11.649 -8.704 11.662 1.00 98.19 102 GLY A O 1
ATOM 821 N N . ARG A 1 103 ? -11.447 -6.489 11.432 1.00 98.38 103 ARG A N 1
ATOM 822 C CA . ARG A 1 103 ? -10.964 -6.582 10.041 1.00 98.38 103 ARG A CA 1
ATOM 823 C C . ARG A 1 103 ? -10.256 -5.337 9.536 1.00 98.38 103 ARG A C 1
ATOM 825 O O . ARG A 1 103 ? -10.544 -4.216 9.946 1.00 98.38 103 ARG A O 1
ATOM 832 N N . TYR A 1 104 ? -9.437 -5.524 8.517 1.00 98.56 104 TYR A N 1
ATOM 833 C CA . TYR A 1 104 ? -8.905 -4.423 7.729 1.00 98.56 104 TYR A CA 1
ATOM 834 C C . TYR A 1 104 ? -8.932 -4.761 6.241 1.00 98.56 104 TYR A C 1
ATOM 836 O O . TYR A 1 104 ? -8.981 -5.926 5.853 1.00 98.56 104 TYR A O 1
ATOM 844 N N . LYS A 1 105 ? -8.930 -3.730 5.402 1.00 98.62 105 LYS A N 1
ATOM 845 C CA . LYS A 1 105 ? -8.732 -3.830 3.958 1.00 98.62 105 LYS A CA 1
ATOM 846 C C . LYS A 1 105 ? -7.429 -3.130 3.611 1.00 98.62 105 LYS A C 1
ATOM 848 O O . LYS A 1 105 ? -7.215 -2.018 4.086 1.00 98.62 105 LYS A O 1
ATOM 853 N N . TYR A 1 106 ? -6.605 -3.737 2.768 1.00 98.50 106 TYR A N 1
ATOM 854 C CA . TYR A 1 106 ? -5.510 -3.030 2.108 1.00 98.50 106 TYR A CA 1
ATOM 855 C C . TYR A 1 106 ? -5.815 -2.861 0.621 1.00 98.50 106 TYR A C 1
ATOM 857 O O . TYR A 1 106 ? -6.520 -3.679 0.030 1.00 98.50 106 TYR A O 1
ATOM 865 N N . VAL A 1 107 ? -5.291 -1.792 0.029 1.00 98.19 107 VAL A N 1
ATOM 866 C CA . VAL A 1 107 ? -5.324 -1.527 -1.410 1.00 98.19 107 VAL A CA 1
ATOM 867 C C . VAL A 1 107 ? -3.968 -0.973 -1.817 1.00 98.19 107 VAL A C 1
ATOM 869 O O . VAL A 1 107 ? -3.521 0.018 -1.249 1.00 98.19 107 VAL A O 1
ATOM 872 N N . PHE A 1 108 ? -3.343 -1.581 -2.817 1.00 97.75 108 PHE A N 1
ATOM 873 C CA . PHE A 1 108 ? -2.179 -1.051 -3.515 1.00 97.75 108 PHE A CA 1
ATOM 874 C C . PHE A 1 108 ? -2.519 -0.934 -4.992 1.00 97.75 108 PHE A C 1
ATOM 876 O O . PHE A 1 108 ? -2.932 -1.914 -5.607 1.00 97.75 108 PHE A O 1
ATOM 883 N N . ASN A 1 109 ? -2.378 0.253 -5.567 1.00 96.75 109 ASN A N 1
ATOM 884 C CA . ASN A 1 109 ? -2.717 0.498 -6.965 1.00 96.75 109 ASN A CA 1
ATOM 885 C C . ASN A 1 109 ? -1.865 1.636 -7.537 1.00 96.75 109 ASN A C 1
ATOM 887 O O . ASN A 1 109 ? -0.923 2.113 -6.904 1.00 96.75 109 ASN A O 1
ATOM 891 N N . SER A 1 110 ? -2.214 2.110 -8.734 1.00 95.06 110 SER A N 1
ATOM 892 C CA . SER A 1 110 ? -1.545 3.258 -9.360 1.00 95.06 110 SER A CA 1
ATOM 893 C C . SER A 1 110 ? -0.043 3.043 -9.567 1.00 95.06 110 SER A C 1
ATOM 895 O O . SER A 1 110 ? 0.732 3.985 -9.435 1.00 95.06 110 SER A O 1
ATOM 897 N N . PHE A 1 111 ? 0.361 1.804 -9.863 1.00 95.88 111 PHE A N 1
ATOM 898 C CA . PHE A 1 111 ? 1.755 1.445 -10.104 1.00 95.88 111 PHE A CA 1
ATOM 899 C C . PHE A 1 111 ? 2.269 2.126 -11.373 1.00 95.88 111 PHE A C 1
ATOM 901 O O . PHE A 1 111 ? 1.775 1.849 -12.465 1.00 95.88 111 PHE A O 1
ATOM 908 N N . ASP A 1 112 ? 3.261 2.996 -11.224 1.00 94.38 112 ASP A N 1
ATOM 909 C CA . ASP A 1 112 ? 3.935 3.715 -12.302 1.00 94.38 112 ASP A CA 1
ATOM 910 C C . ASP A 1 112 ? 5.420 3.355 -12.296 1.00 94.38 112 ASP 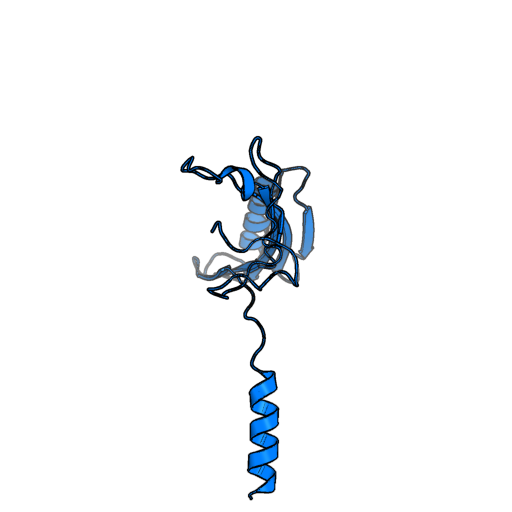A C 1
ATOM 912 O O . ASP A 1 112 ? 6.140 3.654 -11.338 1.00 94.38 112 ASP A O 1
ATOM 916 N N . HIS A 1 113 ? 5.859 2.672 -13.352 1.00 93.38 113 HIS A N 1
ATOM 917 C CA . HIS A 1 113 ? 7.240 2.251 -13.526 1.00 93.38 113 HIS A CA 1
ATOM 918 C C . HIS A 1 113 ? 8.013 3.241 -14.398 1.00 93.38 113 HIS A C 1
ATOM 920 O O . HIS A 1 113 ? 7.663 3.489 -15.560 1.00 93.38 113 HIS A O 1
ATOM 926 N N . LYS A 1 114 ? 9.131 3.726 -13.856 1.00 90.75 114 LYS A N 1
ATOM 927 C CA . LYS A 1 114 ? 10.121 4.510 -14.591 1.00 90.75 114 LYS A CA 1
ATOM 928 C C . LYS A 1 114 ? 11.423 3.736 -14.604 1.00 90.75 114 LYS A C 1
ATOM 930 O O . LYS A 1 114 ? 12.021 3.525 -13.553 1.00 90.75 114 LYS A O 1
ATOM 935 N N . GLY A 1 115 ? 11.860 3.342 -15.793 1.00 85.75 115 GLY A N 1
ATOM 936 C CA . GLY A 1 115 ? 13.097 2.598 -15.943 1.00 85.75 115 GLY A CA 1
ATOM 937 C C . GLY A 1 115 ? 14.305 3.450 -15.574 1.00 85.75 115 GLY A C 1
ATOM 938 O O . GLY A 1 115 ? 14.259 4.678 -15.458 1.00 85.75 115 GLY A O 1
ATOM 939 N N . SER A 1 116 ? 15.441 2.792 -15.464 1.00 80.50 116 SER A N 1
ATOM 940 C CA . SER A 1 116 ? 16.753 3.400 -15.332 1.00 80.50 116 SER A CA 1
ATOM 941 C C . SER A 1 116 ? 17.543 3.185 -16.619 1.00 80.50 116 SER A C 1
ATOM 943 O O . SER A 1 116 ? 17.249 2.316 -17.439 1.00 80.50 116 SER A O 1
ATOM 945 N N . ARG A 1 117 ? 18.524 4.054 -16.863 1.00 75.56 117 ARG A N 1
ATOM 946 C CA . ARG A 1 117 ? 19.424 3.890 -18.003 1.00 75.56 117 ARG A CA 1
ATOM 947 C C . ARG A 1 117 ? 20.483 2.859 -17.625 1.00 75.56 117 ARG A C 1
ATOM 949 O O . ARG A 1 117 ? 21.278 3.109 -16.724 1.00 75.56 117 ARG A O 1
ATOM 956 N N . GLY A 1 118 ? 20.508 1.736 -18.334 1.00 70.19 118 GLY A N 1
ATOM 957 C CA . GLY A 1 118 ? 21.574 0.748 -18.207 1.00 70.19 118 GLY A CA 1
ATOM 958 C C . GLY A 1 118 ? 22.847 1.171 -18.948 1.00 70.19 118 GLY A C 1
ATOM 959 O O . GLY A 1 118 ? 22.834 2.053 -19.806 1.00 70.19 118 GLY A O 1
ATOM 960 N N . ASN A 1 119 ? 23.957 0.485 -18.674 1.00 73.19 119 ASN A N 1
ATOM 961 C CA . ASN A 1 119 ? 25.240 0.749 -19.343 1.00 73.19 119 ASN A CA 1
ATOM 962 C C . ASN A 1 119 ? 25.203 0.472 -20.857 1.00 73.19 119 ASN A C 1
ATOM 964 O O . ASN A 1 119 ? 25.977 1.052 -21.612 1.00 73.19 119 ASN A O 1
ATOM 968 N N . ILE A 1 120 ? 24.311 -0.421 -21.297 1.00 75.81 120 ILE A N 1
ATOM 969 C CA . ILE A 1 120 ? 24.240 -0.936 -22.674 1.00 75.81 120 ILE A CA 1
ATOM 970 C C . ILE A 1 120 ? 22.892 -0.664 -23.356 1.00 75.81 120 ILE A C 1
ATOM 972 O O . ILE A 1 120 ? 22.620 -1.221 -24.417 1.00 75.81 120 ILE A O 1
ATOM 976 N N . CYS A 1 121 ? 22.023 0.149 -22.749 1.00 73.44 121 CYS A N 1
ATOM 977 C CA . CYS A 1 121 ? 20.676 0.384 -23.261 1.00 73.44 121 CYS A CA 1
ATOM 978 C C . CYS A 1 121 ? 20.057 1.692 -22.772 1.00 73.44 121 CYS A C 1
ATOM 980 O O . CYS A 1 121 ? 20.432 2.251 -21.740 1.00 73.44 121 CYS A O 1
ATOM 982 N N . ASN A 1 122 ? 19.068 2.161 -23.529 1.00 81.00 122 ASN A N 1
ATOM 983 C CA . ASN A 1 122 ? 18.251 3.304 -23.148 1.00 81.00 122 ASN A CA 1
ATOM 984 C C . ASN A 1 122 ? 17.242 2.926 -22.057 1.00 81.00 122 ASN A C 1
ATOM 986 O O . ASN A 1 122 ? 16.907 1.756 -21.879 1.00 81.00 122 ASN A O 1
ATOM 990 N N . ARG A 1 123 ? 16.751 3.948 -21.352 1.00 82.25 123 ARG A N 1
ATOM 991 C CA . ARG A 1 123 ? 15.697 3.829 -20.341 1.00 82.25 123 ARG A CA 1
ATOM 992 C C . ARG A 1 123 ? 14.427 3.231 -20.955 1.00 82.25 123 ARG A C 1
ATOM 994 O O . ARG A 1 123 ? 13.913 3.792 -21.924 1.00 82.25 123 ARG A O 1
ATOM 1001 N N . ILE A 1 124 ? 13.902 2.154 -20.371 1.00 83.81 124 ILE A N 1
ATOM 1002 C CA . ILE A 1 124 ? 12.603 1.587 -20.748 1.00 83.81 124 ILE A CA 1
ATOM 1003 C C . ILE A 1 124 ? 11.587 1.894 -19.650 1.00 83.81 124 ILE A C 1
ATOM 1005 O O . ILE A 1 124 ? 11.559 1.259 -18.601 1.00 83.81 124 ILE A O 1
ATOM 1009 N N . ASP A 1 125 ? 10.725 2.872 -19.921 1.00 88.12 125 ASP A N 1
ATOM 1010 C CA . ASP A 1 125 ? 9.561 3.147 -19.080 1.00 88.12 125 ASP A CA 1
ATOM 1011 C C . ASP A 1 125 ? 8.379 2.308 -19.550 1.00 88.12 125 ASP A C 1
ATOM 1013 O O . ASP A 1 125 ? 7.991 2.397 -20.726 1.00 88.12 125 ASP A O 1
ATOM 1017 N N . TYR A 1 126 ? 7.805 1.548 -18.617 1.00 86.00 126 TYR A N 1
ATOM 1018 C CA . TYR A 1 126 ? 6.507 0.897 -18.802 1.00 86.00 126 TYR A CA 1
ATOM 1019 C C . TYR A 1 126 ? 5.349 1.828 -18.428 1.00 86.00 126 TYR A C 1
ATOM 1021 O O . TYR A 1 126 ? 4.237 1.630 -18.903 1.00 86.00 126 TYR A O 1
ATOM 1029 N N . GLY A 1 127 ? 5.608 2.879 -17.642 1.00 89.31 127 GLY A N 1
ATOM 1030 C CA . GLY A 1 127 ? 4.570 3.803 -17.196 1.00 89.31 127 GLY A CA 1
ATOM 1031 C C . GLY A 1 127 ? 3.563 3.102 -16.288 1.00 89.31 127 GLY A C 1
ATOM 1032 O O . GLY A 1 127 ? 3.940 2.256 -15.472 1.00 89.31 127 GLY A O 1
ATOM 1033 N N . ARG A 1 128 ? 2.280 3.453 -16.429 1.00 91.06 128 ARG A N 1
ATOM 1034 C CA . ARG A 1 128 ? 1.191 2.857 -15.650 1.00 91.06 128 ARG A CA 1
ATOM 1035 C C . ARG A 1 128 ? 1.076 1.366 -15.960 1.00 91.06 128 ARG A C 1
ATOM 1037 O O . ARG A 1 128 ? 0.695 0.984 -17.063 1.00 91.06 128 ARG A O 1
ATOM 1044 N N . LEU A 1 129 ? 1.345 0.533 -14.961 1.00 90.81 129 LEU A N 1
ATOM 1045 C CA . LEU A 1 129 ? 1.156 -0.910 -15.068 1.00 90.81 129 LEU A CA 1
ATOM 1046 C C . LEU A 1 129 ? -0.340 -1.230 -15.031 1.00 90.81 129 LEU A C 1
ATOM 1048 O O . LEU A 1 129 ? -1.077 -0.685 -14.205 1.00 90.81 129 LEU A O 1
ATOM 1052 N N . THR A 1 130 ? -0.785 -2.107 -15.923 1.00 90.25 130 THR A N 1
ATOM 1053 C CA . THR A 1 130 ? -2.185 -2.531 -16.062 1.00 90.25 130 THR A CA 1
ATOM 1054 C C . THR A 1 130 ? -2.244 -4.051 -16.186 1.00 90.25 130 THR A C 1
ATOM 1056 O O . THR A 1 130 ? -1.208 -4.710 -16.206 1.00 90.25 130 THR A O 1
ATOM 1059 N N . LEU A 1 131 ? -3.451 -4.609 -16.260 1.00 88.25 131 LEU A N 1
ATOM 1060 C CA . LEU A 1 131 ? -3.647 -6.033 -16.545 1.00 88.25 131 LEU A CA 1
ATOM 1061 C C . LEU A 1 131 ? -3.506 -6.388 -18.037 1.00 88.25 131 LEU A C 1
ATOM 1063 O O . LEU A 1 131 ? -3.771 -7.528 -18.408 1.00 88.25 131 LEU A O 1
ATOM 1067 N N . ALA A 1 132 ? -3.126 -5.439 -18.899 1.00 83.38 132 ALA A N 1
ATOM 1068 C CA . ALA A 1 132 ? -2.871 -5.733 -20.302 1.00 83.38 132 ALA A CA 1
ATOM 1069 C C . ALA A 1 132 ? -1.683 -6.697 -20.436 1.00 83.38 132 ALA A C 1
ATOM 1071 O O . ALA A 1 132 ? -0.612 -6.457 -19.881 1.00 83.38 132 ALA A O 1
ATOM 1072 N N . GLU A 1 133 ? -1.885 -7.780 -21.185 1.00 80.44 133 GLU A N 1
ATOM 1073 C CA . GLU A 1 133 ? -0.836 -8.762 -21.482 1.00 80.44 133 GLU A CA 1
ATOM 1074 C C . GLU A 1 133 ? 0.243 -8.173 -22.402 1.00 80.44 133 GLU A C 1
ATOM 1076 O O . GLU A 1 133 ? 1.420 -8.511 -22.293 1.00 80.44 133 GLU A O 1
ATOM 1081 N N . GLU A 1 134 ? -0.151 -7.234 -23.263 1.00 76.38 134 GLU A N 1
ATOM 1082 C CA . GLU A 1 134 ? 0.732 -6.564 -24.208 1.00 76.38 134 GLU A CA 1
ATOM 1083 C C . GLU A 1 134 ? 0.993 -5.112 -23.796 1.00 76.38 134 GLU A C 1
ATOM 1085 O O . GLU A 1 134 ? 0.086 -4.367 -23.408 1.00 76.38 134 GLU A O 1
ATOM 1090 N N . ALA A 1 135 ? 2.252 -4.686 -23.911 1.00 69.19 135 ALA A N 1
ATOM 1091 C CA . ALA A 1 135 ? 2.611 -3.288 -23.733 1.00 69.19 135 ALA A CA 1
ATOM 1092 C C . ALA A 1 135 ? 2.059 -2.454 -24.906 1.00 69.19 135 ALA A C 1
ATOM 1094 O O . ALA A 1 135 ? 2.167 -2.884 -26.056 1.00 69.19 135 ALA A O 1
ATOM 1095 N N . PRO A 1 136 ? 1.513 -1.249 -24.660 1.00 64.94 136 PRO A N 1
ATOM 1096 C CA . PRO A 1 136 ? 1.007 -0.407 -25.735 1.00 64.94 136 PRO A CA 1
ATOM 1097 C C . PRO A 1 136 ? 2.121 -0.070 -26.731 1.00 64.94 136 PRO A C 1
ATOM 1099 O O . PRO A 1 136 ? 3.231 0.304 -26.334 1.00 64.94 136 PRO A O 1
ATOM 1102 N N . GLU A 1 137 ? 1.811 -0.161 -28.028 1.00 61.16 137 GLU A N 1
ATOM 1103 C CA . GLU A 1 137 ? 2.730 0.244 -29.089 1.00 61.16 137 GLU A CA 1
ATOM 1104 C C . GLU A 1 137 ? 3.137 1.709 -28.877 1.00 61.16 137 GLU A C 1
ATOM 1106 O O . GLU A 1 137 ? 2.315 2.630 -28.931 1.00 61.16 137 GLU A O 1
ATOM 1111 N N . LYS A 1 138 ? 4.427 1.956 -28.624 1.00 53.62 138 LYS A N 1
ATOM 1112 C CA . LYS A 1 138 ? 4.943 3.327 -28.624 1.00 53.62 138 LYS A CA 1
ATOM 1113 C C . LYS A 1 138 ? 4.850 3.838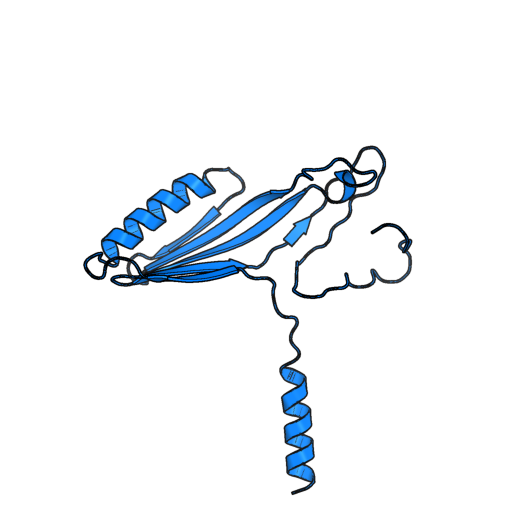 -30.061 1.00 53.62 138 LYS A C 1
ATOM 1115 O O . LYS A 1 138 ? 5.441 3.254 -30.965 1.00 53.62 138 LYS A O 1
ATOM 1120 N N . GLY A 1 139 ? 4.081 4.912 -30.262 1.00 45.66 139 GLY A N 1
ATOM 1121 C CA . GLY A 1 139 ? 3.835 5.521 -31.571 1.00 45.66 139 GLY A CA 1
ATOM 1122 C C . GLY A 1 139 ? 5.100 5.693 -32.427 1.00 45.66 139 GLY A C 1
ATOM 1123 O O . GLY A 1 139 ? 6.208 5.822 -31.908 1.00 45.66 139 GLY A O 1
ATOM 1124 N N . ARG A 1 140 ? 4.898 5.664 -33.754 1.00 37.03 140 ARG A N 1
ATOM 1125 C CA . ARG A 1 140 ? 5.911 5.544 -34.827 1.00 37.03 140 ARG A CA 1
ATOM 1126 C C . ARG A 1 140 ? 7.310 6.067 -34.460 1.00 37.03 140 ARG A C 1
ATOM 1128 O O . ARG A 1 140 ? 7.503 7.273 -34.330 1.00 37.03 140 ARG A O 1
ATOM 1135 N N . GLY A 1 141 ? 8.291 5.159 -34.432 1.00 47.16 141 GLY A N 1
ATOM 1136 C CA . GLY A 1 141 ? 9.720 5.505 -34.440 1.00 47.16 141 GLY A CA 1
ATOM 1137 C C . GLY A 1 141 ? 10.611 4.801 -33.412 1.00 47.16 141 GLY A C 1
ATOM 1138 O O . GLY A 1 141 ? 11.798 5.111 -33.363 1.00 47.16 141 GLY A O 1
ATOM 1139 N N . ILE A 1 142 ? 10.098 3.866 -32.606 1.00 48.03 142 ILE A N 1
ATOM 1140 C CA . ILE A 1 142 ? 10.908 3.134 -31.617 1.00 48.03 142 ILE A CA 1
ATOM 1141 C C . ILE A 1 142 ? 10.949 1.648 -31.996 1.00 48.03 142 ILE A C 1
ATOM 1143 O O . ILE A 1 142 ? 9.918 1.038 -32.253 1.00 48.03 142 ILE A O 1
ATOM 1147 N N . ALA A 1 143 ? 12.162 1.097 -32.116 1.00 41.69 143 ALA A N 1
ATOM 1148 C CA . ALA A 1 143 ? 12.419 -0.242 -32.641 1.00 41.69 143 ALA A CA 1
ATOM 1149 C C . ALA A 1 143 ? 11.797 -1.347 -31.766 1.00 41.69 143 ALA A C 1
ATOM 1151 O O . ALA A 1 143 ? 12.060 -1.427 -30.569 1.00 41.69 143 ALA A O 1
ATOM 1152 N N . TYR A 1 144 ? 11.018 -2.212 -32.414 1.00 47.56 144 TYR A N 1
ATOM 1153 C CA . TYR A 1 144 ? 10.093 -3.201 -31.849 1.00 47.56 144 TYR A CA 1
ATOM 1154 C C . TYR A 1 144 ? 10.698 -4.438 -31.165 1.00 47.56 144 TYR A C 1
ATOM 1156 O O . TYR A 1 144 ? 9.953 -5.313 -30.748 1.00 47.56 144 TYR A O 1
ATOM 1164 N N . ASN A 1 145 ? 12.016 -4.580 -31.055 1.00 41.88 145 ASN A N 1
ATOM 1165 C CA . ASN A 1 145 ? 12.570 -5.939 -31.053 1.00 41.88 145 ASN A CA 1
ATOM 1166 C C . ASN A 1 145 ? 13.345 -6.382 -29.813 1.00 41.88 145 ASN A C 1
ATOM 1168 O O . ASN A 1 145 ? 14.227 -7.205 -29.995 1.00 41.88 145 ASN A O 1
ATOM 1172 N N . TYR A 1 146 ? 13.047 -5.914 -28.595 1.00 36.62 146 TYR A N 1
ATOM 1173 C CA . TYR A 1 146 ? 13.554 -6.584 -27.379 1.00 36.62 146 TYR A CA 1
ATOM 1174 C C . TYR A 1 146 ? 12.616 -6.384 -26.177 1.00 36.62 146 TYR A C 1
ATOM 1176 O O . TYR A 1 146 ? 12.819 -5.475 -25.370 1.00 36.62 146 TYR A O 1
ATOM 1184 N N . ALA A 1 147 ? 11.600 -7.246 -26.092 1.00 34.38 147 ALA A N 1
ATOM 1185 C CA . ALA A 1 147 ? 11.075 -7.764 -24.829 1.00 34.38 147 ALA A CA 1
ATOM 1186 C C . ALA A 1 147 ? 11.671 -9.164 -24.616 1.00 34.38 147 ALA A C 1
ATOM 1188 O O . ALA A 1 147 ? 11.856 -9.866 -25.639 1.00 34.38 147 ALA A O 1
#

Radius of gyration: 20.9 Å; chains: 1; bounding box: 63×24×55 Å

Secondary structure (DSSP, 8-state):
-HHHHHHHHHHHHTT----B--EEEEEE--TTS-HHHHHHHHHHHHHHHT-STT-EEEEEETTTTEEEEEEEEEE--SS--TTGGGT-EEEEEEEEEEEETTEEEEEEEEEEE----BTTB-----EE-BS-SSPPPP-SSS-----

Foldseek 3Di:
DVVVVVVVVVVVVVPPDFAFDKDKDKDFAPLQAFLQNVLVVVVVCCCVVQVDPPWDWDDSDSVQSKTKTKDKDFAQDPDDDVCSLQQTGIWIWIWMWHGGRRIIMIMITQTAGWGDCDPPGHHDGQGRDTPDPDRDPDPPDDDDDDD

Sequence (147 aa):
MKNIITILSLFLSTFLFSQDFQFEEVVKVDSTITKDELFNRARTWTSQAFSSKNNMITTEDKQAGEISGVGHYDYRADKKYKGSSCVEGPITYKFSIFVKDGRYKYVFNSFDHKGSRGNICNRIDYGRLTLAEEAPEKGRGIAYNYA